Protein AF-A0A6D2JYU2-F1 (afdb_monomer)

Structure (mmCIF, N/CA/C/O backbone):
data_AF-A0A6D2JYU2-F1
#
_entry.id   AF-A0A6D2JYU2-F1
#
loop_
_atom_site.group_PDB
_atom_site.id
_atom_site.type_symbol
_atom_site.label_atom_id
_atom_site.label_alt_id
_atom_site.label_comp_id
_atom_site.label_asym_id
_atom_site.label_entity_id
_atom_site.label_seq_id
_atom_site.pdbx_PDB_ins_code
_atom_site.Cartn_x
_atom_site.Cartn_y
_atom_site.Cartn_z
_atom_site.occupancy
_atom_site.B_iso_or_equiv
_atom_site.auth_seq_id
_atom_site.auth_comp_id
_atom_site.auth_asym_id
_atom_site.auth_atom_id
_atom_site.pdbx_PDB_model_num
ATOM 1 N N . MET A 1 1 ? -12.282 -3.329 -14.300 1.00 50.25 1 MET A N 1
ATOM 2 C CA . MET A 1 1 ? -11.223 -4.374 -14.279 1.00 50.25 1 MET A CA 1
ATOM 3 C C . MET A 1 1 ? -10.649 -4.637 -15.673 1.00 50.25 1 MET A C 1
ATOM 5 O O . MET A 1 1 ? -9.432 -4.623 -15.804 1.00 50.25 1 MET A O 1
ATOM 9 N N . ALA A 1 2 ? -11.476 -4.848 -16.708 1.00 54.03 2 ALA A N 1
ATOM 10 C CA . ALA A 1 2 ? -11.002 -5.105 -18.076 1.00 54.03 2 ALA A CA 1
ATOM 11 C C . ALA A 1 2 ? -10.220 -3.924 -18.690 1.00 54.03 2 ALA A C 1
ATOM 13 O O . ALA A 1 2 ? -9.144 -4.131 -19.248 1.00 54.03 2 ALA A O 1
ATOM 14 N N . ASP A 1 3 ? -10.690 -2.690 -18.497 1.00 52.38 3 ASP A N 1
ATOM 15 C CA . ASP A 1 3 ? -10.030 -1.503 -19.063 1.00 52.38 3 ASP A CA 1
ATOM 16 C C . ASP A 1 3 ? -8.676 -1.206 -18.416 1.00 52.38 3 ASP A C 1
ATOM 18 O O . ASP A 1 3 ? -7.717 -0.888 -19.114 1.00 52.38 3 ASP A O 1
ATOM 22 N N . LEU A 1 4 ? -8.553 -1.419 -17.100 1.00 60.69 4 LEU A N 1
ATOM 23 C CA . LEU A 1 4 ? -7.280 -1.282 -16.390 1.00 60.69 4 LEU A CA 1
ATOM 24 C C . LEU A 1 4 ? -6.252 -2.288 -16.919 1.00 60.69 4 LEU A C 1
ATOM 26 O O . LEU A 1 4 ? -5.136 -1.898 -17.241 1.00 60.69 4 LEU A O 1
ATOM 30 N N . LYS A 1 5 ? -6.644 -3.558 -17.098 1.00 64.88 5 LYS A N 1
ATOM 31 C CA . LYS A 1 5 ? -5.768 -4.589 -17.681 1.00 64.88 5 LYS A CA 1
ATOM 32 C C . LYS A 1 5 ? -5.337 -4.234 -19.106 1.00 64.88 5 LYS A C 1
ATOM 34 O O . LYS A 1 5 ? -4.178 -4.433 -19.463 1.00 64.88 5 LYS A O 1
ATOM 39 N N . LYS A 1 6 ? -6.243 -3.672 -19.911 1.00 60.81 6 LYS A N 1
ATOM 40 C CA . LYS A 1 6 ? -5.959 -3.262 -21.292 1.00 60.81 6 LYS A CA 1
ATOM 41 C C . LYS A 1 6 ? -4.970 -2.094 -21.341 1.00 60.81 6 LYS A C 1
ATOM 43 O O . LYS A 1 6 ? -3.956 -2.199 -22.028 1.00 60.81 6 LYS A O 1
ATOM 48 N N . VAL A 1 7 ? -5.203 -1.035 -20.566 1.00 61.38 7 VAL A N 1
ATOM 49 C CA . VAL A 1 7 ? -4.292 0.120 -20.462 1.00 61.38 7 VAL A CA 1
ATOM 50 C C . VAL A 1 7 ? -2.923 -0.316 -19.938 1.00 61.38 7 VAL A C 1
ATOM 52 O O . VAL A 1 7 ? -1.900 0.034 -20.523 1.00 61.38 7 VAL A O 1
ATOM 55 N N . GLN A 1 8 ? -2.900 -1.161 -18.908 1.00 70.12 8 GLN A N 1
ATOM 56 C CA . GLN A 1 8 ? -1.673 -1.687 -18.318 1.00 70.12 8 GLN A CA 1
ATOM 57 C C . GLN A 1 8 ? -0.881 -2.537 -19.325 1.00 70.12 8 GLN A C 1
ATOM 59 O O . GLN A 1 8 ? 0.324 -2.353 -19.444 1.00 70.12 8 GLN A O 1
ATOM 64 N N . SER A 1 9 ? -1.538 -3.378 -20.133 1.00 75.81 9 SER A N 1
ATOM 65 C CA . SER A 1 9 ? -0.859 -4.183 -21.163 1.00 75.81 9 SER A CA 1
ATOM 66 C C . SER A 1 9 ? -0.183 -3.338 -22.253 1.00 75.81 9 SER A C 1
ATOM 68 O O . SER A 1 9 ? 0.949 -3.612 -22.645 1.00 75.81 9 SER A O 1
ATOM 70 N N . VAL A 1 10 ? -0.837 -2.265 -22.712 1.00 80.38 10 VAL A N 1
ATOM 71 C CA . VAL A 1 10 ? -0.284 -1.377 -23.747 1.00 80.38 10 VAL A CA 1
ATOM 72 C C . VAL A 1 10 ? 0.885 -0.569 -23.190 1.00 80.38 10 VAL A C 1
ATOM 74 O O . VAL A 1 10 ? 1.918 -0.426 -23.842 1.00 80.38 10 VAL A O 1
ATOM 77 N N . VAL A 1 11 ? 0.730 -0.049 -21.974 1.00 80.62 11 VAL A N 1
ATOM 78 C CA . VAL A 1 11 ? 1.741 0.767 -21.300 1.00 80.62 11 VAL A CA 1
ATOM 79 C C . VAL A 1 11 ? 2.978 -0.064 -20.930 1.00 80.62 11 VAL A C 1
ATOM 81 O O . VAL A 1 11 ? 4.100 0.372 -21.185 1.00 80.62 11 VAL A O 1
ATOM 84 N N . LEU A 1 12 ? 2.797 -1.281 -20.406 1.00 85.38 12 LEU A N 1
ATOM 85 C CA . LEU A 1 12 ? 3.904 -2.182 -20.070 1.00 85.38 12 LEU A CA 1
ATOM 86 C C . LEU A 1 12 ? 4.665 -2.648 -21.307 1.00 85.38 12 LEU A C 1
ATOM 88 O O . LEU A 1 12 ? 5.890 -2.684 -21.271 1.00 85.38 12 LEU A O 1
ATOM 92 N N . ARG A 1 13 ? 3.972 -2.933 -22.416 1.00 85.56 13 ARG A N 1
ATOM 93 C CA . ARG A 1 13 ? 4.630 -3.278 -23.681 1.00 85.56 13 ARG A CA 1
ATOM 94 C C . ARG A 1 13 ? 5.511 -2.137 -24.187 1.00 85.56 13 ARG A C 1
ATOM 96 O O . ARG A 1 13 ? 6.655 -2.367 -24.565 1.00 85.56 13 ARG A O 1
ATOM 103 N N . LYS A 1 14 ? 5.007 -0.898 -24.158 1.00 84.50 14 LYS A N 1
ATOM 104 C CA . LYS A 1 14 ? 5.798 0.288 -24.534 1.00 84.50 14 LYS A CA 1
ATOM 105 C C . LYS A 1 14 ? 7.043 0.430 -23.659 1.00 84.50 14 LYS A C 1
ATOM 107 O O . LYS A 1 14 ? 8.132 0.661 -24.174 1.00 84.50 14 LYS A O 1
ATOM 112 N N . LEU A 1 15 ? 6.891 0.245 -22.349 1.00 85.50 15 LEU A N 1
ATOM 113 C CA . LEU A 1 15 ? 8.007 0.313 -21.409 1.00 85.50 15 LEU A CA 1
ATOM 114 C C . LEU A 1 15 ? 9.010 -0.837 -21.603 1.00 85.50 15 LEU A C 1
ATOM 116 O O . LEU A 1 15 ? 10.210 -0.610 -21.511 1.00 85.50 15 LEU A O 1
ATOM 120 N N . SER A 1 16 ? 8.534 -2.044 -21.911 1.00 88.38 16 SER A N 1
ATOM 121 C CA . SER A 1 16 ? 9.359 -3.219 -22.217 1.00 88.38 16 SER A CA 1
ATOM 122 C C . SER A 1 16 ? 10.275 -2.956 -23.409 1.00 88.38 16 SER A C 1
ATOM 124 O O . SER A 1 16 ? 11.486 -3.141 -23.295 1.00 88.38 16 SER A O 1
ATOM 126 N N . VAL A 1 17 ? 9.716 -2.430 -24.504 1.00 86.81 17 VAL A N 1
ATOM 127 C CA . VAL A 1 17 ? 10.487 -2.033 -25.691 1.00 86.81 17 VAL A CA 1
ATOM 128 C C . VAL A 1 17 ? 11.489 -0.932 -25.344 1.00 86.81 17 VAL A C 1
ATOM 130 O O . VAL A 1 17 ? 12.661 -1.052 -25.683 1.00 86.81 17 VAL A O 1
ATOM 133 N N . LYS A 1 18 ? 11.059 0.106 -24.612 1.00 84.94 18 LYS A N 1
ATOM 134 C CA . LYS A 1 18 ? 11.915 1.247 -24.246 1.00 84.94 18 LYS A CA 1
ATOM 135 C C . LYS A 1 18 ? 13.111 0.849 -23.374 1.00 84.94 18 LYS A C 1
ATOM 137 O O . LYS A 1 18 ? 14.214 1.340 -23.583 1.00 84.94 18 LYS A O 1
ATOM 142 N N . GLN A 1 19 ? 12.892 -0.015 -22.385 1.00 83.88 19 GLN A N 1
ATOM 143 C CA . GLN A 1 19 ? 13.936 -0.430 -21.443 1.00 83.88 19 GLN A CA 1
ATOM 144 C C . GLN A 1 19 ? 14.737 -1.646 -21.934 1.00 83.88 19 GLN A C 1
ATOM 146 O O . GLN A 1 19 ? 15.716 -2.020 -21.295 1.00 83.88 19 GLN A O 1
ATOM 151 N N . GLY A 1 20 ? 14.325 -2.293 -23.032 1.00 84.75 20 GLY A N 1
ATOM 152 C CA . GLY A 1 20 ? 14.932 -3.542 -23.503 1.00 84.75 20 GLY A CA 1
ATOM 153 C C . GLY A 1 20 ? 14.740 -4.712 -22.529 1.00 84.75 20 GLY A C 1
ATOM 154 O O . GLY A 1 20 ? 15.575 -5.611 -22.467 1.00 84.75 20 GLY A O 1
ATOM 155 N N . LEU A 1 21 ? 13.663 -4.692 -21.735 1.00 86.25 21 LEU A N 1
ATOM 156 C CA . LEU A 1 21 ? 13.401 -5.677 -20.682 1.00 86.25 21 LEU A CA 1
ATOM 157 C C . LEU A 1 21 ? 12.178 -6.537 -21.011 1.00 86.25 21 LEU A C 1
ATOM 159 O O . LEU A 1 21 ? 11.180 -5.998 -21.488 1.00 86.25 21 LEU A O 1
ATOM 163 N N . PRO A 1 22 ? 12.179 -7.842 -20.683 1.00 88.38 22 PRO A N 1
ATOM 164 C CA . PRO A 1 22 ? 10.988 -8.678 -20.801 1.00 88.38 22 PRO A CA 1
ATOM 165 C C . PRO A 1 22 ? 9.840 -8.161 -19.922 1.00 88.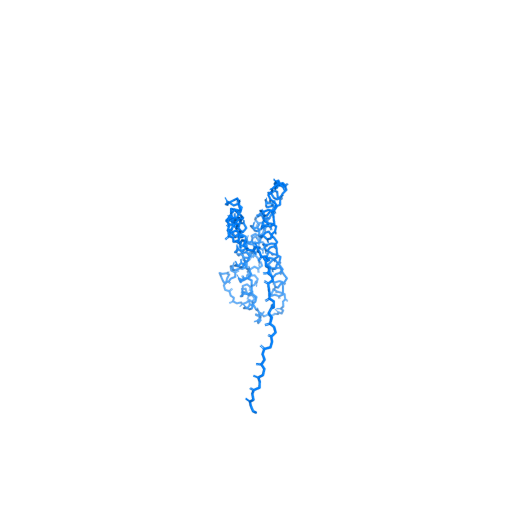38 22 PRO A C 1
ATOM 167 O O . PRO A 1 22 ? 10.074 -7.734 -18.790 1.00 88.38 22 PRO A O 1
ATOM 170 N N . GLU A 1 23 ? 8.589 -8.294 -20.376 1.00 86.06 23 GLU A N 1
ATOM 171 C CA . GLU A 1 23 ? 7.401 -7.893 -19.597 1.00 86.06 23 GLU A CA 1
ATOM 172 C C . GLU A 1 23 ? 7.336 -8.569 -18.212 1.00 86.06 23 GLU A C 1
ATOM 174 O O . GLU A 1 23 ? 6.845 -7.984 -17.246 1.00 86.06 23 GLU A O 1
ATOM 179 N N . THR A 1 24 ? 7.904 -9.772 -18.071 1.00 86.56 24 THR A N 1
ATOM 180 C CA . THR A 1 24 ? 8.005 -10.479 -16.784 1.00 86.56 24 THR A CA 1
ATOM 181 C C . THR A 1 24 ? 8.801 -9.696 -15.741 1.00 86.56 24 THR A C 1
ATOM 183 O O . THR A 1 24 ? 8.469 -9.756 -14.557 1.00 86.56 24 THR A O 1
ATOM 186 N N . GLN A 1 25 ? 9.797 -8.908 -16.158 1.00 86.62 25 GLN A N 1
ATOM 187 C CA . GLN A 1 25 ? 10.565 -8.039 -15.267 1.00 86.62 25 GLN A CA 1
ATOM 188 C C . GLN A 1 25 ? 9.820 -6.759 -14.874 1.00 86.62 25 GLN A C 1
ATOM 190 O O . GLN A 1 25 ? 10.257 -6.075 -13.951 1.00 86.62 25 GLN A O 1
ATOM 195 N N . LEU A 1 26 ? 8.699 -6.446 -15.531 1.00 89.56 26 LEU A N 1
ATOM 196 C CA . LEU A 1 26 ? 7.861 -5.276 -15.258 1.00 89.56 26 LEU A CA 1
ATOM 197 C C . LEU A 1 26 ? 6.653 -5.594 -14.363 1.00 89.56 26 LEU A C 1
ATOM 199 O O . LEU A 1 26 ? 5.889 -4.697 -14.006 1.00 89.56 26 LEU A O 1
ATOM 203 N N . ARG A 1 27 ? 6.488 -6.860 -13.951 1.00 90.25 27 ARG A N 1
ATOM 204 C CA . ARG A 1 27 ? 5.380 -7.312 -13.091 1.00 90.25 27 ARG A CA 1
ATOM 205 C C . ARG A 1 27 ? 5.250 -6.539 -11.779 1.00 90.25 27 ARG A C 1
ATOM 207 O O . ARG A 1 27 ? 4.134 -6.383 -11.296 1.00 90.25 27 ARG A O 1
ATOM 214 N N . PHE A 1 28 ? 6.350 -6.008 -11.246 1.00 92.88 28 PHE A N 1
ATOM 215 C CA . PHE A 1 28 ? 6.343 -5.205 -10.019 1.00 92.88 28 PHE A CA 1
ATOM 216 C C . PHE A 1 28 ? 5.421 -3.973 -10.118 1.00 92.88 28 PHE A C 1
ATOM 218 O O . PHE A 1 28 ? 4.826 -3.571 -9.124 1.00 92.88 28 PHE A O 1
ATOM 225 N N . ILE A 1 29 ? 5.242 -3.406 -11.318 1.00 92.44 29 ILE A N 1
ATOM 226 C CA . ILE A 1 29 ? 4.305 -2.297 -11.558 1.00 92.44 29 ILE A CA 1
ATOM 227 C C . ILE A 1 29 ? 2.866 -2.784 -11.379 1.00 92.44 29 ILE A C 1
ATOM 229 O O . ILE A 1 29 ? 2.056 -2.124 -10.732 1.00 92.44 29 ILE A O 1
ATOM 233 N N . VAL A 1 30 ? 2.541 -3.957 -11.928 1.00 90.81 30 VAL A N 1
ATOM 234 C CA . VAL A 1 30 ? 1.206 -4.557 -11.791 1.00 90.81 30 VAL A CA 1
ATOM 235 C C . VAL A 1 30 ? 0.892 -4.840 -10.329 1.00 90.81 30 VAL A C 1
ATOM 237 O O . VAL A 1 30 ? -0.194 -4.510 -9.861 1.00 90.81 30 VAL A O 1
ATOM 240 N N . GLU A 1 31 ? 1.853 -5.410 -9.607 1.00 93.62 31 GLU A N 1
ATOM 241 C CA . GLU A 1 31 ? 1.724 -5.725 -8.185 1.00 93.62 31 GLU A CA 1
ATOM 242 C C . GLU A 1 31 ? 1.488 -4.465 -7.342 1.00 93.62 31 GLU A C 1
ATOM 244 O O . GLU A 1 31 ? 0.587 -4.464 -6.507 1.00 93.62 31 GLU A O 1
ATOM 249 N N . ALA A 1 32 ? 2.200 -3.368 -7.621 1.00 95.75 32 ALA A N 1
ATOM 250 C CA . ALA A 1 32 ? 1.976 -2.081 -6.963 1.00 95.75 32 ALA A CA 1
ATOM 251 C C . ALA A 1 32 ? 0.547 -1.550 -7.179 1.00 95.75 32 ALA A C 1
ATOM 253 O O . ALA A 1 32 ? -0.127 -1.164 -6.225 1.00 95.75 32 ALA A O 1
ATOM 254 N N . TRP A 1 33 ? 0.047 -1.573 -8.420 1.00 94.38 33 TRP A N 1
ATOM 255 C CA . TRP A 1 33 ? -1.316 -1.122 -8.732 1.00 94.38 33 TRP A CA 1
ATOM 256 C C . TRP A 1 33 ? -2.396 -2.005 -8.104 1.00 94.38 33 TRP A C 1
ATOM 258 O O . TRP A 1 33 ? -3.394 -1.486 -7.605 1.00 94.38 33 TRP A O 1
ATOM 268 N N . LEU A 1 34 ? -2.203 -3.326 -8.097 1.00 94.38 34 LEU A N 1
ATOM 269 C CA . LEU A 1 34 ? -3.107 -4.244 -7.402 1.00 94.38 34 LEU A CA 1
ATOM 270 C C . LEU A 1 34 ? -3.121 -3.961 -5.898 1.00 94.38 34 LEU A C 1
ATOM 272 O O . LEU A 1 34 ? -4.200 -3.868 -5.317 1.00 94.38 34 LEU A O 1
ATOM 276 N N . GLN A 1 35 ? -1.950 -3.743 -5.293 1.00 97.31 35 GLN A N 1
ATOM 277 C CA . GLN A 1 35 ? -1.850 -3.369 -3.886 1.00 97.31 35 GLN A CA 1
ATOM 278 C C . GLN A 1 35 ? -2.618 -2.072 -3.604 1.00 97.31 35 GLN A C 1
ATOM 280 O O . GLN A 1 35 ? -3.413 -2.042 -2.672 1.00 97.31 35 GLN A O 1
ATOM 285 N N . ILE A 1 36 ? -2.470 -1.032 -4.435 1.00 96.81 36 ILE A N 1
ATOM 286 C CA . ILE A 1 36 ? -3.217 0.233 -4.294 1.00 96.81 36 ILE A CA 1
ATOM 287 C C . ILE A 1 36 ? -4.733 -0.005 -4.331 1.00 96.81 36 ILE A C 1
ATOM 289 O O . ILE A 1 36 ? -5.464 0.538 -3.502 1.00 96.81 36 ILE A O 1
ATOM 293 N N . VAL A 1 37 ? -5.222 -0.809 -5.281 1.00 96.19 37 VAL A N 1
ATOM 294 C CA . VAL A 1 37 ? -6.657 -1.109 -5.416 1.00 96.19 37 VAL A CA 1
ATOM 295 C C . VAL A 1 37 ? -7.193 -1.828 -4.178 1.00 96.19 37 VAL A C 1
ATOM 297 O O . VAL A 1 37 ? -8.242 -1.437 -3.660 1.00 96.19 37 VAL A O 1
ATOM 300 N N . GLU A 1 38 ? -6.480 -2.840 -3.686 1.00 97.19 38 GLU A N 1
ATOM 301 C CA . GLU A 1 38 ? -6.894 -3.587 -2.495 1.00 97.19 38 GLU A CA 1
ATOM 302 C C . GLU A 1 38 ? -6.821 -2.721 -1.231 1.00 97.19 38 GLU A C 1
ATOM 304 O O . GLU A 1 38 ? -7.783 -2.677 -0.467 1.00 97.19 38 GLU A O 1
ATOM 309 N N . CYS A 1 39 ? -5.762 -1.928 -1.058 1.00 98.31 39 CYS A N 1
ATOM 310 C CA . CYS A 1 39 ? -5.648 -0.953 0.026 1.00 98.31 39 CYS A CA 1
ATOM 311 C C . CYS A 1 39 ? -6.824 0.036 0.040 1.00 98.31 39 CYS A C 1
ATOM 313 O O . CYS A 1 39 ? -7.459 0.236 1.074 1.00 98.31 39 CYS A O 1
ATOM 315 N N . ARG A 1 40 ? -7.192 0.607 -1.117 1.00 98.06 40 ARG A N 1
ATOM 316 C CA . ARG A 1 40 ? -8.360 1.502 -1.223 1.00 98.06 40 ARG A CA 1
ATOM 317 C C . ARG A 1 40 ? -9.670 0.790 -0.882 1.00 98.06 40 ARG A C 1
ATOM 319 O O . ARG A 1 40 ? -10.575 1.423 -0.345 1.00 98.06 40 ARG A O 1
ATOM 326 N N . ARG A 1 41 ? -9.803 -0.503 -1.196 1.00 97.94 41 ARG A N 1
ATOM 327 C CA . ARG A 1 41 ? -10.974 -1.299 -0.801 1.00 97.94 41 ARG A CA 1
ATOM 328 C C . ARG A 1 41 ? -11.020 -1.487 0.713 1.00 97.94 41 ARG A C 1
ATOM 330 O O . ARG A 1 41 ? -12.084 -1.278 1.282 1.00 97.94 41 ARG A O 1
ATOM 337 N N . VAL A 1 42 ? -9.900 -1.835 1.347 1.00 98.00 42 VAL A N 1
ATOM 338 C CA . VAL A 1 42 ? -9.815 -1.978 2.809 1.00 98.00 42 VAL A CA 1
ATOM 339 C C . VAL A 1 42 ? -10.172 -0.663 3.498 1.00 98.00 42 VAL A C 1
ATOM 341 O O . VAL A 1 42 ? -11.037 -0.675 4.366 1.00 98.00 42 VAL A O 1
ATOM 344 N N . LEU A 1 43 ? -9.621 0.472 3.045 1.00 98.12 43 LEU A N 1
ATOM 345 C CA . LEU A 1 43 ? -9.924 1.778 3.644 1.00 98.12 43 LEU A CA 1
ATOM 346 C C . LEU A 1 43 ? -11.419 2.109 3.629 1.00 98.12 43 LEU A C 1
ATOM 348 O O . LEU A 1 43 ? -11.960 2.577 4.623 1.00 98.12 43 LEU A O 1
ATOM 352 N N . LYS A 1 44 ? -12.132 1.820 2.533 1.00 97.62 44 LYS A N 1
ATOM 353 C CA . LYS A 1 44 ? -13.590 2.041 2.483 1.00 97.62 44 LYS A CA 1
ATOM 354 C C . LYS A 1 44 ? -14.320 1.340 3.631 1.00 97.62 44 LYS A C 1
ATOM 356 O O . LYS A 1 44 ? -15.241 1.913 4.205 1.00 97.62 44 LYS A O 1
ATOM 361 N N . TRP A 1 45 ? -13.903 0.121 3.964 1.00 96.94 45 TRP A N 1
ATOM 362 C CA . TRP A 1 45 ? -14.491 -0.646 5.057 1.00 96.94 45 TRP A CA 1
ATOM 363 C C . TRP A 1 45 ? -13.980 -0.208 6.429 1.00 96.94 45 TRP A C 1
ATOM 365 O O . TRP A 1 45 ? -14.763 -0.217 7.373 1.00 96.94 45 TRP A O 1
ATOM 375 N N . THR A 1 46 ? -12.724 0.234 6.554 1.00 96.69 46 THR A N 1
ATOM 376 C CA . THR A 1 46 ? -12.195 0.743 7.831 1.00 96.69 46 THR A CA 1
ATOM 377 C C . THR A 1 46 ? -12.894 2.036 8.230 1.00 96.69 46 THR A C 1
ATOM 379 O O . THR A 1 46 ? -13.257 2.184 9.389 1.00 96.69 46 THR A O 1
ATOM 382 N N . TYR A 1 47 ? -13.190 2.929 7.281 1.00 96.06 47 TYR A N 1
ATOM 383 C CA . TYR A 1 47 ? -14.001 4.120 7.552 1.00 96.06 47 TYR A CA 1
ATOM 384 C C . TYR A 1 47 ? -15.412 3.766 8.039 1.00 96.06 47 TYR A C 1
ATOM 386 O O . TYR A 1 47 ? -15.900 4.370 8.993 1.00 96.06 47 TYR A O 1
ATOM 394 N N . ALA A 1 48 ? -16.055 2.763 7.432 1.00 95.94 48 ALA A N 1
ATOM 395 C CA . ALA A 1 48 ? -17.353 2.278 7.899 1.00 95.94 48 ALA A CA 1
ATOM 396 C C . ALA A 1 48 ? -17.261 1.659 9.306 1.00 95.94 48 ALA A C 1
ATOM 398 O O . ALA A 1 48 ? -18.100 1.943 10.154 1.00 95.94 48 ALA A O 1
ATOM 399 N N . TYR A 1 49 ? -16.224 0.863 9.575 1.00 92.69 49 TYR A N 1
ATOM 400 C CA . TYR A 1 49 ? -15.961 0.285 10.895 1.00 92.69 49 TYR A CA 1
ATOM 401 C C . TYR A 1 49 ? -15.738 1.373 11.959 1.00 92.69 49 TYR A C 1
ATOM 403 O O . TYR A 1 49 ? -16.386 1.360 13.002 1.00 92.69 49 TYR A O 1
ATOM 411 N N . GLY A 1 50 ? -14.890 2.364 11.668 1.00 92.81 50 GLY A N 1
ATOM 412 C CA . GLY A 1 50 ? -14.590 3.481 12.564 1.00 92.81 50 GLY A CA 1
ATOM 413 C C . GLY A 1 50 ? -15.794 4.379 12.867 1.00 92.81 50 GLY A C 1
ATOM 414 O O . GLY A 1 50 ? -15.860 4.961 13.946 1.00 92.81 50 GLY A O 1
ATOM 415 N N . TYR A 1 51 ? -16.778 4.463 11.964 1.00 93.06 51 TYR A N 1
ATOM 416 C CA . TYR A 1 51 ? -18.030 5.189 12.215 1.00 93.06 51 TYR A CA 1
ATOM 417 C C . TYR A 1 51 ? -18.868 4.550 13.333 1.00 93.06 51 TYR A C 1
ATOM 419 O O . TYR A 1 51 ? -19.480 5.261 14.125 1.00 93.06 51 TYR A O 1
ATOM 427 N N . TYR A 1 52 ? -18.873 3.217 13.424 1.00 90.94 52 TYR A N 1
ATOM 428 C CA . TYR A 1 52 ? -19.621 2.472 14.443 1.00 90.94 52 TYR A CA 1
ATOM 429 C C . TYR A 1 52 ? -18.816 2.207 15.723 1.00 90.94 52 TYR A C 1
ATOM 431 O O . TYR A 1 52 ? -19.247 1.427 16.573 1.00 90.94 52 TYR A O 1
ATOM 439 N N . PHE A 1 53 ? -17.653 2.844 15.876 1.00 87.19 53 PHE A N 1
ATOM 440 C CA . PHE A 1 53 ? -16.796 2.647 17.037 1.00 87.19 53 PHE A CA 1
ATOM 441 C C . PHE A 1 53 ? -17.474 3.183 18.311 1.00 87.19 53 PHE A C 1
ATOM 443 O O . PHE A 1 53 ? -17.850 4.358 18.347 1.00 87.19 53 PHE A O 1
ATOM 450 N N . PRO A 1 54 ? -17.634 2.371 19.370 1.00 85.94 54 PRO A N 1
ATOM 451 C CA . PRO A 1 54 ? -18.346 2.805 20.563 1.00 85.94 54 PRO A CA 1
ATOM 452 C C . PRO A 1 54 ? -17.508 3.794 21.395 1.00 85.94 54 PRO A C 1
ATOM 454 O O . PRO A 1 54 ? -16.297 3.642 21.562 1.00 85.94 54 PRO A O 1
ATOM 457 N N . GLU A 1 55 ? -18.155 4.826 21.946 1.00 84.19 55 GLU A N 1
ATOM 458 C CA . GLU A 1 55 ? -17.480 5.921 22.672 1.00 84.19 55 GLU A CA 1
ATOM 459 C C . GLU A 1 55 ? -16.811 5.480 23.986 1.00 84.19 55 GLU A C 1
ATOM 461 O O . GLU A 1 55 ? -15.929 6.163 24.505 1.00 84.19 55 GLU A O 1
ATOM 466 N N . ASN A 1 56 ? -17.203 4.325 24.526 1.00 86.56 56 ASN A N 1
ATOM 467 C CA . ASN A 1 56 ? -16.694 3.786 25.787 1.00 86.56 56 ASN A CA 1
ATOM 468 C C . ASN A 1 56 ? -15.340 3.057 25.660 1.00 86.56 56 ASN A C 1
ATOM 470 O O . ASN A 1 56 ? -14.801 2.622 26.677 1.00 86.56 56 ASN A O 1
ATOM 474 N N . GLU A 1 57 ? -14.769 2.938 24.456 1.00 87.81 57 GLU A N 1
ATOM 475 C CA . GLU A 1 57 ? -13.479 2.276 24.210 1.00 87.81 57 GLU A CA 1
ATOM 476 C C . GLU A 1 57 ? -12.428 3.225 23.575 1.00 87.81 57 GLU A C 1
ATOM 478 O O . GLU A 1 57 ? -11.873 2.932 22.509 1.00 87.81 57 GLU A O 1
ATOM 483 N N . PRO A 1 58 ? -12.086 4.363 24.219 1.00 88.00 58 PRO A N 1
ATOM 484 C CA . PRO A 1 58 ? -11.265 5.414 23.608 1.00 88.00 58 PRO A CA 1
ATOM 485 C C . PRO A 1 58 ? -9.855 4.949 23.220 1.00 88.00 58 PRO A C 1
ATOM 487 O O . PRO A 1 58 ? -9.318 5.382 22.206 1.00 88.00 58 PRO A O 1
ATOM 490 N N . THR A 1 59 ? -9.249 4.039 23.984 1.00 89.88 59 THR A N 1
ATOM 491 C CA . THR A 1 59 ? -7.897 3.541 23.690 1.00 89.88 59 THR A CA 1
ATOM 492 C C . THR A 1 59 ? -7.867 2.623 22.466 1.00 89.88 59 THR A C 1
ATOM 494 O O . THR A 1 59 ? -6.921 2.683 21.683 1.00 89.88 59 THR A O 1
ATOM 497 N N . LYS A 1 60 ? -8.909 1.806 22.246 1.00 91.00 60 LYS A N 1
ATOM 498 C CA . LYS A 1 60 ? -9.011 1.012 21.014 1.00 91.00 60 LYS A CA 1
ATOM 499 C C . LYS A 1 60 ? -9.254 1.910 19.804 1.00 91.00 60 LYS A C 1
ATOM 501 O O . LYS A 1 60 ? -8.655 1.675 18.759 1.00 91.00 60 LYS A O 1
ATOM 506 N N . LYS A 1 61 ? -10.054 2.970 19.966 1.00 91.81 61 LYS A N 1
ATOM 507 C CA . LYS A 1 61 ? -10.248 3.983 18.923 1.00 91.81 61 LYS A CA 1
ATOM 508 C C . LYS A 1 61 ? -8.928 4.659 18.539 1.00 91.81 61 LYS A C 1
ATOM 510 O O . LYS A 1 61 ? -8.619 4.740 17.359 1.00 91.81 61 LYS A O 1
ATOM 515 N N . GLN A 1 62 ? -8.113 5.054 19.519 1.00 92.88 62 GLN A N 1
ATOM 516 C CA . GLN A 1 62 ? -6.788 5.638 19.271 1.00 92.88 62 GLN A CA 1
ATOM 517 C C . GLN A 1 62 ? -5.844 4.679 18.533 1.00 92.88 62 GLN A C 1
ATOM 519 O O . GLN A 1 62 ? -5.167 5.089 17.592 1.00 92.88 62 GLN A O 1
ATOM 524 N N . LEU A 1 63 ? -5.801 3.402 18.934 1.00 94.19 63 LEU A N 1
ATOM 525 C CA . LEU A 1 63 ? -5.000 2.390 18.239 1.00 94.19 63 LEU A CA 1
ATOM 526 C C . LEU A 1 63 ? -5.476 2.199 16.792 1.00 94.19 63 LEU A C 1
ATOM 528 O O . LEU A 1 63 ? -4.659 2.151 15.875 1.00 94.19 63 LEU A O 1
ATOM 532 N N . PHE A 1 64 ? -6.791 2.127 16.586 1.00 95.62 64 PHE A N 1
ATOM 533 C CA . PHE A 1 64 ? -7.391 2.031 15.261 1.00 95.62 64 PHE A CA 1
ATOM 534 C C . PHE A 1 64 ? -7.024 3.233 14.375 1.00 95.62 64 PHE A C 1
ATOM 536 O O . PHE A 1 64 ? -6.524 3.037 13.269 1.00 95.62 64 PHE A O 1
ATOM 543 N N . GLU A 1 65 ? -7.208 4.460 14.869 1.00 95.94 65 GLU A N 1
ATOM 544 C CA . GLU A 1 65 ? -6.880 5.695 14.144 1.00 95.94 65 GLU A CA 1
ATOM 545 C C . GLU A 1 65 ? -5.389 5.766 13.790 1.00 95.94 65 GLU A C 1
ATOM 547 O O . GLU A 1 65 ? -5.033 6.149 12.676 1.00 95.94 65 GLU A O 1
ATOM 552 N N . TYR A 1 66 ? -4.512 5.335 14.702 1.00 97.12 66 TYR A N 1
ATOM 553 C CA . TYR A 1 66 ? -3.076 5.246 14.445 1.00 97.12 66 TYR A CA 1
ATOM 554 C C . TYR A 1 66 ? -2.749 4.260 13.312 1.00 97.12 66 TYR A C 1
ATOM 556 O O . TYR A 1 66 ? -2.057 4.619 12.359 1.00 97.12 66 TYR A O 1
ATOM 564 N N . LEU A 1 67 ? -3.274 3.032 13.381 1.00 97.75 67 LEU A N 1
ATOM 565 C CA . LEU A 1 67 ? -3.039 2.005 12.361 1.00 97.75 67 LEU A CA 1
ATOM 566 C C . LEU A 1 67 ? -3.601 2.416 10.996 1.00 97.75 67 LEU A C 1
ATOM 568 O O . LEU A 1 67 ? -2.957 2.193 9.968 1.00 97.75 67 LEU A O 1
ATOM 572 N N . GLN A 1 68 ? -4.784 3.035 10.980 1.00 98.19 68 GLN A N 1
ATOM 573 C CA . GLN A 1 68 ? -5.374 3.576 9.762 1.00 98.19 68 GLN A CA 1
ATOM 574 C C . GLN A 1 68 ? -4.509 4.704 9.182 1.00 98.19 68 GLN A C 1
ATOM 576 O O . GLN A 1 68 ? -4.230 4.690 7.984 1.00 98.19 68 GLN A O 1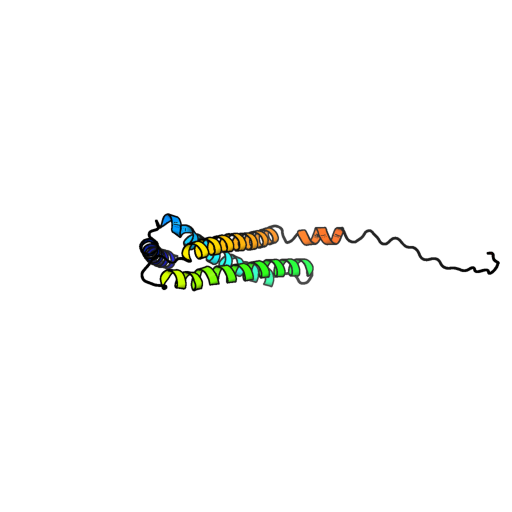
ATOM 581 N N . GLY A 1 69 ? -4.030 5.632 10.015 1.00 98.19 69 GLY A N 1
ATOM 582 C CA . GLY A 1 69 ? -3.169 6.735 9.584 1.00 98.19 69 GLY A CA 1
ATOM 583 C C . GLY A 1 69 ? -1.858 6.262 8.948 1.00 98.19 69 GLY A C 1
ATOM 584 O O . GLY A 1 69 ? -1.497 6.720 7.862 1.00 98.19 69 GLY A O 1
ATOM 585 N N . GLU A 1 70 ? -1.175 5.292 9.563 1.00 98.25 70 GLU A N 1
ATOM 586 C CA . GLU A 1 70 ? 0.042 4.688 8.995 1.00 98.25 70 GLU A CA 1
ATOM 587 C C . GLU A 1 70 ? -0.235 4.026 7.634 1.00 98.25 70 GLU A C 1
ATOM 589 O O . GLU A 1 70 ? 0.519 4.209 6.670 1.00 98.25 70 GLU A O 1
ATOM 594 N N . ALA A 1 71 ? -1.348 3.293 7.527 1.00 98.31 71 ALA A N 1
ATOM 595 C CA . ALA A 1 71 ? -1.765 2.651 6.286 1.00 98.31 71 ALA A CA 1
ATOM 596 C C . ALA A 1 71 ? -2.068 3.673 5.175 1.00 98.31 71 ALA A C 1
ATOM 598 O O . ALA A 1 71 ? -1.633 3.486 4.035 1.00 98.31 71 ALA A O 1
ATOM 599 N N . GLU A 1 72 ? -2.756 4.771 5.491 1.00 98.50 72 GLU A N 1
ATOM 600 C CA . GLU A 1 72 ? -3.081 5.840 4.540 1.00 98.50 72 GLU A CA 1
ATOM 601 C C . GLU A 1 72 ? -1.834 6.567 4.034 1.00 98.50 72 GLU A C 1
ATOM 603 O O . GLU A 1 72 ? -1.648 6.702 2.823 1.00 98.50 72 GLU A O 1
ATOM 608 N N . VAL A 1 73 ? -0.921 6.953 4.930 1.00 98.31 73 VAL A N 1
ATOM 609 C CA . VAL A 1 73 ? 0.351 7.584 4.541 1.00 98.31 73 VAL A CA 1
ATOM 610 C C . VAL A 1 73 ? 1.175 6.644 3.659 1.00 98.31 73 VAL A C 1
ATOM 612 O O . VAL A 1 73 ? 1.741 7.066 2.644 1.00 98.31 73 VAL A O 1
ATOM 615 N N . GLY A 1 74 ? 1.229 5.357 4.011 1.00 98.06 74 GLY A N 1
ATOM 616 C CA . GLY A 1 74 ? 1.883 4.335 3.200 1.00 98.06 74 GLY A CA 1
ATOM 617 C C . GLY A 1 74 ? 1.247 4.177 1.815 1.00 98.06 74 GLY A C 1
ATOM 618 O O . GLY A 1 74 ? 1.965 4.038 0.821 1.00 98.06 74 GLY A O 1
ATOM 619 N N . LEU A 1 75 ? -0.084 4.214 1.726 1.00 98.44 75 LEU A N 1
ATOM 620 C CA . LEU A 1 75 ? -0.816 4.119 0.463 1.00 98.44 75 LEU A CA 1
ATOM 621 C C . LEU A 1 75 ? -0.558 5.324 -0.439 1.00 98.44 75 LEU A C 1
ATOM 623 O O . LEU A 1 75 ? -0.289 5.137 -1.625 1.00 98.44 75 LEU A O 1
ATOM 627 N N . GLU A 1 76 ? -0.600 6.540 0.101 1.00 98.00 76 GLU A N 1
ATOM 628 C CA . GLU A 1 76 ? -0.392 7.752 -0.694 1.00 98.00 76 GLU A CA 1
ATOM 629 C C . GLU A 1 76 ? 1.038 7.835 -1.239 1.00 98.00 76 GLU A C 1
ATOM 631 O O . GLU A 1 76 ? 1.237 8.149 -2.413 1.00 98.00 76 GLU A O 1
ATOM 636 N N . ARG A 1 77 ? 2.047 7.437 -0.450 1.00 98.12 77 ARG A N 1
ATOM 637 C CA . ARG A 1 77 ? 3.437 7.328 -0.934 1.00 98.12 77 ARG A CA 1
ATOM 638 C C . ARG A 1 77 ? 3.575 6.323 -2.079 1.00 98.12 77 ARG A C 1
ATOM 640 O O . ARG A 1 77 ? 4.238 6.617 -3.075 1.00 98.12 77 ARG A O 1
ATOM 647 N N . LEU A 1 78 ? 2.960 5.145 -1.946 1.00 97.81 78 LEU A N 1
ATOM 648 C CA . LEU A 1 78 ? 2.964 4.124 -2.995 1.00 97.81 78 LEU A CA 1
ATOM 649 C C . LEU A 1 78 ? 2.262 4.626 -4.260 1.00 97.81 78 LEU A C 1
ATOM 651 O O . LEU A 1 78 ? 2.795 4.470 -5.357 1.00 97.81 78 LEU A O 1
ATOM 655 N N . HIS A 1 79 ? 1.092 5.243 -4.109 1.00 95.75 79 HIS A N 1
ATOM 656 C CA . HIS A 1 79 ? 0.304 5.759 -5.222 1.00 95.75 79 HIS A CA 1
ATOM 657 C C . HIS A 1 79 ? 1.047 6.866 -5.978 1.00 95.75 79 HIS A C 1
ATOM 659 O O . HIS A 1 79 ? 1.145 6.801 -7.203 1.00 95.75 79 HIS A O 1
ATOM 665 N N . LEU A 1 80 ? 1.661 7.812 -5.260 1.00 93.94 80 LEU A N 1
ATOM 666 C CA . LEU A 1 80 ? 2.471 8.873 -5.856 1.00 93.94 80 LEU A CA 1
ATOM 667 C C . LEU A 1 80 ? 3.631 8.305 -6.687 1.00 93.94 80 LEU A C 1
ATOM 669 O O . LEU A 1 80 ? 3.828 8.718 -7.829 1.00 93.94 80 LEU A O 1
ATOM 673 N N . CYS A 1 81 ? 4.366 7.326 -6.151 1.00 93.75 81 CYS A N 1
ATOM 674 C CA . CYS A 1 81 ? 5.454 6.669 -6.878 1.00 93.75 81 CYS A CA 1
ATOM 675 C C . CYS A 1 81 ? 4.927 5.900 -8.106 1.00 93.75 81 CYS A C 1
ATOM 677 O O . CYS A 1 81 ? 5.476 6.009 -9.203 1.00 93.75 81 CYS A O 1
ATOM 679 N N . ALA A 1 82 ? 3.822 5.162 -7.957 1.00 91.31 82 ALA A N 1
ATOM 680 C CA . ALA A 1 82 ? 3.210 4.384 -9.034 1.00 91.31 82 ALA A CA 1
ATOM 681 C C . ALA A 1 82 ? 2.651 5.247 -10.178 1.00 91.31 82 ALA A C 1
ATOM 683 O O . ALA A 1 82 ? 2.567 4.761 -11.306 1.00 91.31 82 ALA A O 1
ATOM 684 N N . GLU A 1 83 ? 2.273 6.498 -9.909 1.00 88.44 83 GLU A N 1
ATOM 685 C CA . GLU A 1 83 ? 1.711 7.401 -10.911 1.00 88.44 83 GLU A CA 1
ATOM 686 C C . GLU A 1 83 ? 2.733 8.404 -11.464 1.00 88.44 83 GLU A C 1
ATOM 688 O O . GLU A 1 83 ? 2.898 8.508 -12.680 1.00 88.44 83 GLU A O 1
ATOM 693 N N . VAL A 1 84 ? 3.396 9.172 -10.599 1.00 85.19 84 VAL A N 1
ATOM 694 C CA . VAL A 1 84 ? 4.213 10.327 -11.007 1.00 85.19 84 VAL A CA 1
ATOM 695 C C . VAL A 1 84 ? 5.582 9.879 -11.499 1.00 85.19 84 VAL A C 1
ATOM 697 O O . VAL A 1 84 ? 5.965 10.186 -12.628 1.00 85.19 84 VAL A O 1
ATOM 700 N N . GLU A 1 85 ? 6.294 9.092 -10.696 1.00 84.69 85 GLU A N 1
ATOM 701 C CA . GLU A 1 85 ? 7.633 8.596 -11.055 1.00 84.69 85 GLU A CA 1
ATOM 702 C C . GLU A 1 85 ? 7.561 7.592 -12.214 1.00 84.69 85 GLU A C 1
ATOM 704 O O . GLU A 1 85 ? 8.450 7.520 -13.064 1.00 84.69 85 GLU A O 1
ATOM 709 N N . PHE A 1 86 ? 6.440 6.874 -12.323 1.00 84.94 86 PHE A N 1
ATOM 710 C CA . PHE A 1 86 ? 6.151 6.044 -13.486 1.00 84.94 86 PHE A CA 1
ATOM 711 C C . PHE A 1 86 ? 6.070 6.858 -14.786 1.00 84.94 86 PHE A C 1
ATOM 713 O O . PHE A 1 86 ? 6.684 6.485 -15.789 1.00 84.94 86 PHE A O 1
ATOM 720 N N . LYS A 1 87 ? 5.339 7.985 -14.782 1.00 82.62 87 LYS A N 1
ATOM 721 C CA . LYS A 1 87 ? 5.228 8.874 -15.952 1.00 82.62 87 LYS A CA 1
ATOM 722 C C . LYS A 1 87 ? 6.598 9.403 -16.380 1.00 82.62 87 LYS A C 1
ATOM 724 O O . LYS A 1 87 ? 6.855 9.463 -17.579 1.00 82.62 87 LYS A O 1
ATOM 729 N N . GLN A 1 88 ? 7.482 9.722 -15.434 1.00 81.31 88 GLN A N 1
ATOM 730 C CA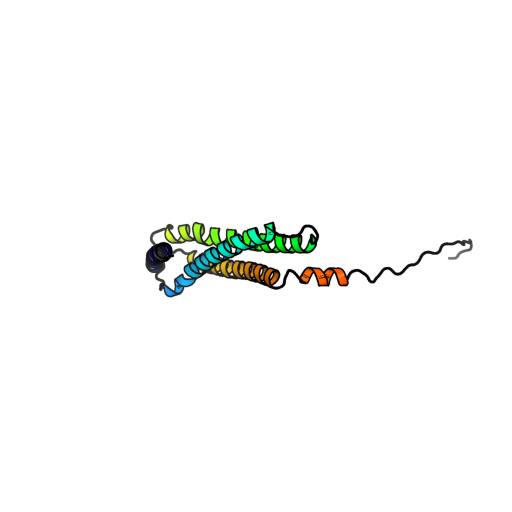 . GLN A 1 88 ? 8.862 10.139 -15.726 1.00 81.31 88 GLN A CA 1
ATOM 731 C C . GLN A 1 88 ? 9.631 9.033 -16.466 1.00 81.31 88 GLN A C 1
ATOM 733 O O . GLN A 1 88 ? 10.147 9.269 -17.555 1.00 81.31 88 GLN A O 1
ATOM 738 N N . CYS A 1 89 ? 9.572 7.787 -15.981 1.00 76.94 89 CYS A N 1
ATOM 739 C CA . CYS A 1 89 ? 10.223 6.645 -16.639 1.00 76.94 89 CYS A CA 1
ATOM 740 C C . CYS A 1 89 ? 9.720 6.404 -18.077 1.00 76.94 89 CYS A C 1
ATOM 742 O O . CYS A 1 89 ? 10.485 6.013 -18.968 1.00 76.94 89 CYS A O 1
ATOM 744 N N . VAL A 1 90 ? 8.422 6.620 -18.319 1.00 76.12 90 VAL A N 1
ATOM 745 C CA . VAL A 1 90 ? 7.807 6.439 -19.642 1.00 76.12 90 VAL A CA 1
ATOM 746 C C . VAL A 1 90 ? 8.130 7.605 -20.582 1.00 76.12 90 VAL A C 1
ATOM 748 O O . VAL A 1 90 ? 8.436 7.355 -21.748 1.00 76.12 90 VAL A O 1
ATOM 751 N N . ASN A 1 91 ? 8.145 8.845 -20.090 1.00 76.12 91 ASN A N 1
ATOM 752 C CA . ASN A 1 91 ? 8.210 10.051 -20.924 1.00 76.12 91 ASN A CA 1
ATOM 753 C C . ASN A 1 91 ? 9.622 10.642 -21.100 1.00 76.12 91 ASN A C 1
ATOM 755 O O . ASN A 1 91 ? 9.832 11.409 -22.034 1.00 76.12 91 ASN A O 1
ATOM 759 N N . GLU A 1 92 ? 10.599 10.305 -20.253 1.00 64.94 92 GLU A N 1
ATOM 760 C CA . GLU A 1 92 ? 11.963 10.838 -20.381 1.00 64.94 92 GLU A CA 1
ATOM 761 C C . GLU A 1 92 ? 12.738 10.158 -21.517 1.00 64.94 92 GLU A C 1
ATOM 763 O O . GLU A 1 92 ? 13.106 8.993 -21.388 1.00 64.94 92 GLU A O 1
ATOM 768 N N . SER A 1 93 ? 13.003 10.909 -22.595 1.00 60.06 93 SER A N 1
ATOM 769 C CA . SER A 1 93 ? 13.980 10.640 -23.668 1.00 60.06 93 SER A CA 1
ATOM 770 C C . SER A 1 93 ? 13.803 9.358 -24.513 1.00 60.06 93 SER A C 1
ATOM 772 O O . SER A 1 93 ? 13.275 8.334 -24.078 1.00 60.06 93 SER A O 1
ATOM 774 N N . GLU A 1 94 ? 14.305 9.417 -25.749 1.00 57.34 94 GLU A N 1
ATOM 775 C CA . GLU A 1 94 ? 14.507 8.278 -26.654 1.00 57.34 94 GLU A CA 1
ATOM 776 C C . GLU A 1 94 ? 15.667 7.410 -26.117 1.00 57.34 94 GLU A C 1
ATOM 778 O O . GLU A 1 94 ? 16.827 7.582 -26.488 1.00 57.34 94 GLU A O 1
ATOM 783 N N . GLY A 1 95 ? 15.383 6.526 -25.154 1.00 62.56 95 GLY A N 1
ATOM 784 C CA . GLY A 1 95 ? 16.348 5.544 -24.645 1.00 62.56 95 GLY A CA 1
ATOM 785 C C . GLY A 1 95 ? 15.999 4.944 -23.273 1.00 62.56 95 GLY A C 1
ATOM 786 O O . GLY A 1 95 ? 15.038 5.380 -22.631 1.00 62.56 95 GLY A O 1
ATOM 787 N N . PRO A 1 96 ? 16.769 3.942 -22.801 1.00 63.97 96 PRO A N 1
ATOM 788 C CA . PRO A 1 96 ? 16.610 3.377 -21.462 1.00 63.97 96 PRO A CA 1
ATOM 789 C C . PRO A 1 96 ? 16.828 4.447 -20.388 1.00 63.97 96 PRO A C 1
ATOM 791 O O . PRO A 1 96 ? 17.797 5.209 -20.443 1.00 63.97 96 PRO A O 1
ATOM 794 N N . SER A 1 97 ? 15.941 4.499 -19.392 1.00 69.62 97 SER A N 1
ATOM 795 C CA . SER A 1 97 ? 16.096 5.458 -18.292 1.00 69.62 97 SER A CA 1
ATOM 796 C C . SER A 1 97 ? 17.174 4.946 -17.343 1.00 69.62 97 SER A C 1
ATOM 798 O O . SER A 1 97 ? 17.082 3.824 -16.838 1.00 69.62 97 SER A O 1
ATOM 800 N N . LYS A 1 98 ? 18.188 5.776 -17.072 1.00 70.44 98 LYS A N 1
ATOM 801 C CA . LYS A 1 98 ? 19.258 5.454 -16.110 1.00 70.44 98 LYS A CA 1
ATOM 802 C C . LYS A 1 98 ? 18.709 5.217 -14.699 1.00 70.44 98 LYS A C 1
ATOM 804 O O . LYS A 1 98 ? 19.269 4.414 -13.957 1.00 70.44 98 LYS A O 1
ATOM 809 N N . ASP A 1 99 ? 17.565 5.818 -14.386 1.00 81.19 99 ASP A N 1
ATOM 810 C CA . ASP A 1 99 ? 16.939 5.752 -13.068 1.00 81.19 99 ASP A CA 1
ATOM 811 C C . ASP A 1 99 ? 15.865 4.660 -12.957 1.00 81.19 99 ASP A C 1
ATOM 813 O O . ASP A 1 99 ? 15.286 4.462 -11.886 1.00 81.19 99 ASP A O 1
ATOM 817 N N . PHE A 1 100 ? 15.632 3.870 -14.015 1.00 86.44 100 PHE A N 1
ATOM 818 C CA . PHE A 1 100 ? 14.608 2.821 -14.005 1.00 86.44 100 PHE A CA 1
ATOM 819 C C . PHE A 1 100 ? 14.844 1.760 -12.917 1.00 86.44 100 PHE A C 1
ATOM 821 O O . PHE A 1 100 ? 13.897 1.271 -12.295 1.00 86.44 100 PHE A O 1
ATOM 828 N N . LEU A 1 101 ? 16.106 1.415 -12.642 1.00 88.06 101 LEU A N 1
ATOM 829 C CA . LEU A 1 101 ? 16.447 0.506 -11.543 1.00 88.06 101 LEU A CA 1
ATOM 830 C C . LEU A 1 101 ? 16.119 1.121 -10.177 1.00 88.06 101 LEU A C 1
ATOM 832 O O . LEU A 1 101 ? 15.583 0.425 -9.312 1.00 88.06 101 LEU A O 1
ATOM 836 N N . GLY A 1 102 ? 16.382 2.418 -10.000 1.00 91.00 102 GLY A N 1
ATOM 837 C CA . GLY A 1 102 ? 16.010 3.167 -8.800 1.00 91.00 102 GLY A CA 1
ATOM 838 C C . GLY A 1 102 ? 14.498 3.170 -8.590 1.00 91.00 102 GLY A C 1
ATOM 839 O O . GLY A 1 102 ? 14.022 2.796 -7.515 1.00 91.00 102 GLY A O 1
ATOM 840 N N . TYR A 1 103 ? 13.742 3.469 -9.649 1.00 91.69 103 TYR A N 1
ATOM 841 C CA . TYR A 1 103 ? 12.283 3.381 -9.654 1.00 91.69 103 TYR A CA 1
ATOM 842 C C . TYR A 1 103 ? 11.791 1.980 -9.271 1.00 91.69 103 TYR A C 1
ATOM 844 O O . TYR A 1 103 ? 10.964 1.834 -8.370 1.00 91.69 103 TYR A O 1
ATOM 852 N N . ARG A 1 104 ? 12.336 0.926 -9.894 1.00 93.12 104 ARG A N 1
ATOM 853 C CA . ARG A 1 104 ? 11.961 -0.464 -9.599 1.00 93.12 104 ARG A CA 1
ATOM 854 C C . ARG A 1 104 ? 12.177 -0.817 -8.131 1.00 93.12 104 ARG A C 1
ATOM 856 O O . ARG A 1 104 ? 11.284 -1.401 -7.511 1.00 93.12 104 ARG A O 1
ATOM 863 N N . MET A 1 105 ? 13.341 -0.482 -7.577 1.00 94.81 105 MET A N 1
ATOM 864 C CA . MET A 1 105 ? 13.650 -0.737 -6.167 1.00 94.81 105 MET A CA 1
ATOM 865 C C . MET A 1 105 ? 12.691 0.018 -5.248 1.00 94.81 105 MET A C 1
ATOM 867 O O . MET A 1 105 ? 12.108 -0.584 -4.344 1.00 94.81 105 MET A O 1
ATOM 871 N N . LYS A 1 106 ? 12.474 1.309 -5.514 1.00 96.12 106 LYS A N 1
ATOM 872 C CA . LYS A 1 106 ? 11.602 2.166 -4.712 1.00 96.12 106 LYS A CA 1
ATOM 873 C C . LYS A 1 106 ? 10.149 1.701 -4.741 1.00 96.12 106 LYS A C 1
ATOM 875 O O . LYS A 1 106 ? 9.564 1.507 -3.677 1.00 96.12 106 LYS A O 1
ATOM 880 N N . LEU A 1 107 ? 9.589 1.439 -5.923 1.00 96.44 107 LEU A N 1
ATOM 881 C CA . LEU A 1 107 ? 8.208 0.975 -6.06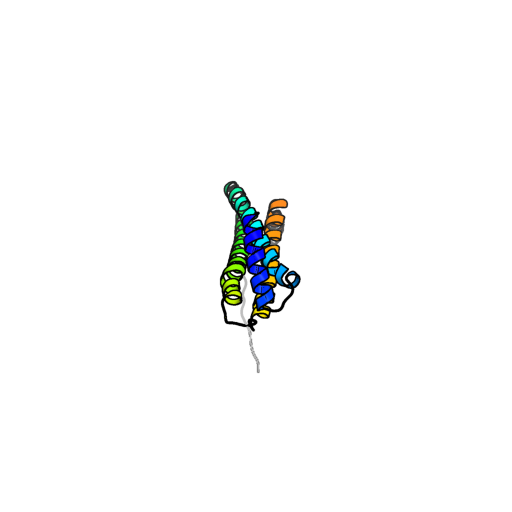2 1.00 96.44 107 LEU A CA 1
ATOM 882 C C . LEU A 1 107 ? 7.999 -0.373 -5.366 1.00 96.44 107 LEU A C 1
ATOM 884 O O . LEU A 1 107 ? 7.018 -0.557 -4.648 1.00 96.44 107 LEU A O 1
ATOM 888 N N . THR A 1 108 ? 8.941 -1.306 -5.529 1.00 97.31 108 THR A N 1
ATOM 889 C CA . THR A 1 108 ? 8.877 -2.619 -4.868 1.00 97.31 108 THR A CA 1
ATOM 890 C C . THR A 1 108 ? 8.948 -2.479 -3.345 1.00 97.31 108 THR A C 1
ATOM 892 O O . THR A 1 108 ? 8.196 -3.141 -2.629 1.00 97.31 108 THR A O 1
ATOM 895 N N . GLY A 1 109 ? 9.834 -1.616 -2.841 1.00 98.19 109 GLY A N 1
ATOM 896 C CA . GLY A 1 109 ? 9.977 -1.339 -1.412 1.00 98.19 109 GLY A CA 1
ATOM 897 C C . GLY A 1 109 ? 8.715 -0.723 -0.811 1.00 98.19 109 GLY A C 1
ATOM 898 O O . GLY A 1 109 ? 8.203 -1.236 0.183 1.00 98.19 109 GLY A O 1
ATOM 899 N N . LEU A 1 110 ? 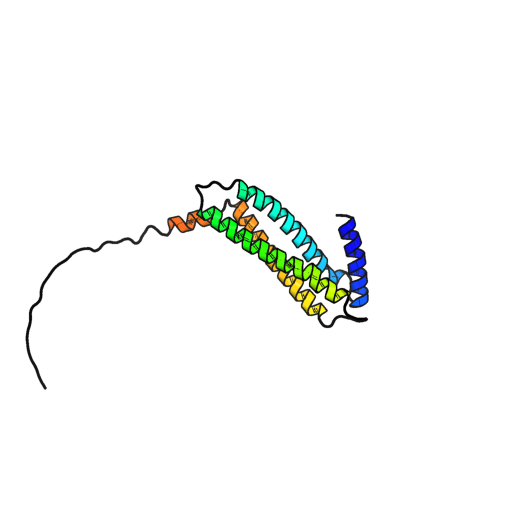8.168 0.310 -1.457 1.00 98.31 110 LEU A N 1
ATOM 900 C CA . LEU A 1 110 ? 6.909 0.937 -1.050 1.00 98.31 110 LEU A CA 1
ATOM 901 C C . LEU A 1 110 ? 5.754 -0.065 -1.081 1.00 98.31 110 LEU A C 1
ATOM 903 O O . LEU A 1 110 ? 5.021 -0.158 -0.108 1.00 98.31 110 LEU A O 1
ATOM 907 N N . THR A 1 111 ? 5.641 -0.884 -2.131 1.00 98.31 111 THR A N 1
ATOM 908 C CA . THR A 1 111 ? 4.579 -1.901 -2.239 1.00 98.31 111 THR A CA 1
ATOM 909 C C . THR A 1 111 ? 4.605 -2.861 -1.051 1.00 98.31 111 THR A C 1
ATOM 911 O O . THR A 1 111 ? 3.566 -3.135 -0.450 1.00 98.31 111 THR A O 1
ATOM 914 N N . LYS A 1 112 ? 5.797 -3.341 -0.674 1.00 98.50 112 LYS A N 1
ATOM 915 C CA . LYS A 1 112 ? 5.979 -4.218 0.490 1.00 98.50 112 LYS A CA 1
ATOM 916 C C . LYS A 1 112 ? 5.637 -3.507 1.800 1.00 98.50 112 LYS A C 1
ATOM 918 O O . LYS A 1 112 ? 4.907 -4.073 2.603 1.00 98.50 112 LYS A O 1
ATOM 923 N N . ALA A 1 113 ? 6.128 -2.284 2.002 1.00 98.38 113 ALA A N 1
ATOM 924 C CA . ALA A 1 113 ? 5.855 -1.513 3.214 1.00 98.38 113 ALA A CA 1
ATOM 925 C C . ALA A 1 113 ? 4.353 -1.228 3.381 1.00 98.38 113 ALA A C 1
ATOM 927 O O . ALA A 1 113 ? 3.785 -1.512 4.433 1.00 98.38 113 ALA A O 1
ATOM 928 N N . THR A 1 114 ? 3.687 -0.760 2.321 1.00 98.62 114 THR A N 1
ATOM 929 C CA . THR A 1 114 ? 2.239 -0.519 2.309 1.00 98.62 114 THR A CA 1
ATOM 930 C C . THR A 1 114 ? 1.463 -1.795 2.603 1.00 98.62 114 THR A C 1
ATOM 932 O O . THR A 1 114 ? 0.547 -1.772 3.420 1.00 98.62 114 THR A O 1
ATOM 935 N N . LYS A 1 115 ? 1.850 -2.927 2.002 1.00 98.44 115 LYS A N 1
ATOM 936 C CA . LYS A 1 115 ? 1.237 -4.221 2.313 1.00 98.44 115 LYS A CA 1
ATOM 937 C C . LYS A 1 115 ? 1.328 -4.544 3.808 1.00 98.44 115 LYS A C 1
ATOM 939 O O . LYS A 1 115 ? 0.312 -4.896 4.396 1.00 98.44 115 LYS A O 1
ATOM 944 N N . THR A 1 116 ? 2.492 -4.358 4.429 1.00 98.44 116 THR A N 1
ATOM 945 C CA . THR A 1 116 ? 2.675 -4.583 5.872 1.00 98.44 116 THR A CA 1
ATOM 946 C C . THR A 1 116 ? 1.761 -3.700 6.723 1.00 98.44 116 THR A C 1
ATOM 948 O O . THR A 1 116 ? 1.132 -4.208 7.648 1.00 98.44 116 THR A O 1
ATOM 951 N N . TYR A 1 117 ? 1.631 -2.405 6.412 1.00 98.44 117 TYR A N 1
ATOM 952 C CA . TYR A 1 117 ? 0.733 -1.517 7.166 1.00 98.44 117 TYR A CA 1
ATOM 953 C C . TYR A 1 117 ? -0.724 -1.989 7.111 1.00 98.44 117 TYR A C 1
ATOM 955 O O . TYR A 1 117 ? -1.400 -2.042 8.136 1.00 98.44 117 TYR A O 1
ATOM 963 N N 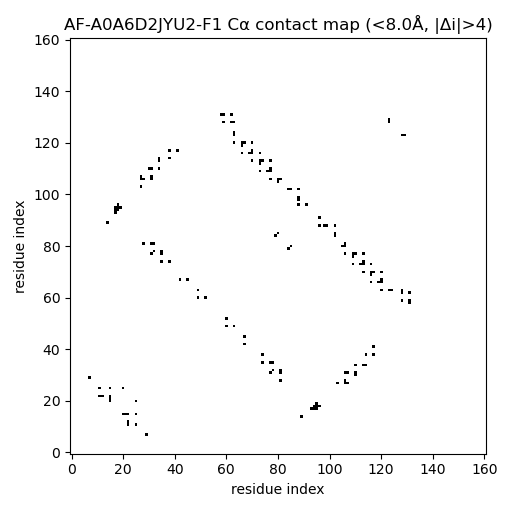. PHE A 1 118 ? -1.191 -2.398 5.930 1.00 98.44 118 PHE A N 1
ATOM 964 C CA . PHE A 1 118 ? -2.549 -2.911 5.764 1.00 98.44 118 PHE A CA 1
ATOM 965 C C . PHE A 1 118 ? -2.757 -4.277 6.419 1.00 98.44 118 PHE A C 1
ATOM 967 O O . PHE A 1 118 ? -3.814 -4.505 6.997 1.00 98.44 118 PHE A O 1
ATOM 974 N N . GLU A 1 119 ? -1.771 -5.174 6.373 1.00 98.00 119 GLU A N 1
ATOM 975 C CA . GLU A 1 119 ? -1.843 -6.442 7.103 1.00 98.00 119 GLU A CA 1
ATOM 976 C C . GLU A 1 119 ? -1.941 -6.217 8.612 1.00 98.00 119 GLU A C 1
ATOM 978 O O . GLU A 1 119 ? -2.722 -6.895 9.270 1.00 98.00 119 GLU A O 1
ATOM 983 N N . ASN A 1 120 ? -1.184 -5.265 9.161 1.00 97.12 120 ASN A N 1
ATOM 984 C CA . ASN A 1 120 ? -1.256 -4.925 10.581 1.00 97.12 120 ASN A CA 1
ATOM 985 C C . ASN A 1 120 ? -2.628 -4.346 10.947 1.00 97.12 120 ASN A C 1
ATOM 987 O O . ASN A 1 120 ? -3.221 -4.773 11.933 1.00 97.12 120 ASN A O 1
ATOM 991 N N . LEU A 1 121 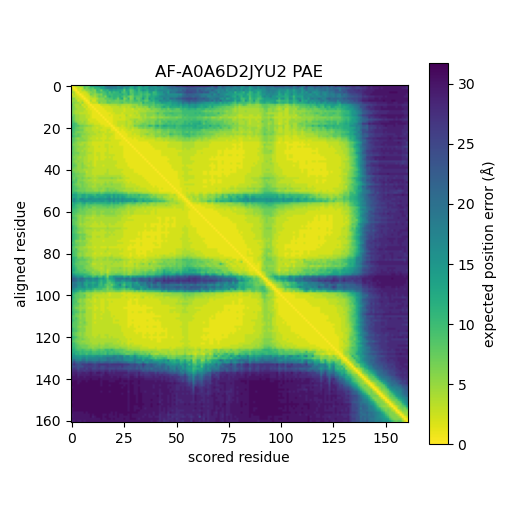? -3.159 -3.435 10.124 1.00 97.62 121 LEU A N 1
ATOM 992 C CA . LEU A 1 121 ? -4.499 -2.879 10.309 1.00 97.62 121 LEU A CA 1
ATOM 993 C C . LEU A 1 121 ? -5.571 -3.977 10.294 1.00 97.62 121 LEU A C 1
ATOM 995 O O . LEU A 1 121 ? -6.373 -4.061 11.218 1.00 97.62 121 LEU A O 1
ATOM 999 N N . VAL A 1 122 ? -5.571 -4.847 9.280 1.00 97.19 122 VAL A N 1
ATOM 1000 C CA . VAL A 1 122 ? -6.558 -5.933 9.164 1.00 97.19 122 VAL A CA 1
ATOM 1001 C C . VAL A 1 122 ? -6.439 -6.911 10.332 1.00 97.19 122 VAL A C 1
ATOM 1003 O O . VAL A 1 122 ? -7.451 -7.217 10.951 1.00 97.19 122 VAL A O 1
ATOM 1006 N N . LYS A 1 123 ? -5.223 -7.330 10.705 1.00 96.19 123 LYS A N 1
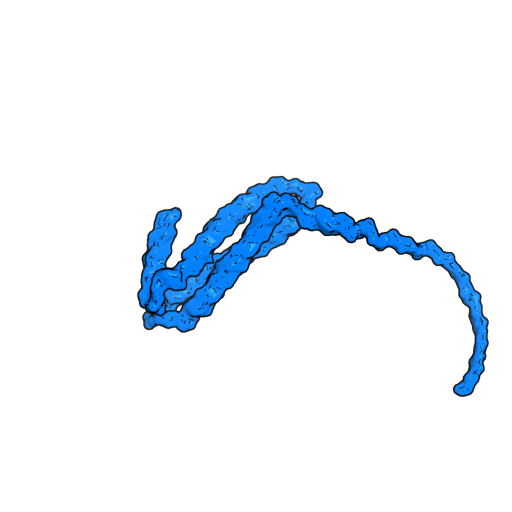ATOM 1007 C CA . LYS A 1 123 ? -5.004 -8.223 11.857 1.00 96.19 123 LYS A CA 1
ATOM 1008 C C . LYS A 1 123 ? -5.499 -7.615 13.168 1.00 96.19 123 LYS A C 1
ATOM 1010 O O . LYS A 1 123 ? -6.063 -8.330 13.993 1.00 96.19 123 LYS A O 1
ATOM 1015 N N . ALA A 1 124 ? -5.292 -6.316 13.383 1.00 94.38 124 ALA A N 1
ATOM 1016 C CA . ALA A 1 124 ? -5.787 -5.642 14.580 1.00 94.38 124 ALA A CA 1
ATOM 1017 C C . ALA A 1 124 ? -7.323 -5.633 14.625 1.00 94.38 124 ALA A C 1
ATOM 1019 O O . ALA A 1 124 ? -7.906 -5.878 15.680 1.00 94.38 124 ALA A O 1
ATOM 1020 N N . LEU A 1 125 ? -7.973 -5.412 13.478 1.00 93.00 125 LEU A N 1
ATOM 1021 C CA . LEU A 1 125 ? -9.432 -5.442 13.351 1.00 93.00 125 LEU A CA 1
ATOM 1022 C C . LEU A 1 125 ? -10.014 -6.851 13.529 1.00 93.00 125 LEU A C 1
ATOM 1024 O O . LEU A 1 125 ? -10.998 -7.014 14.244 1.00 93.00 125 LEU A O 1
ATOM 1028 N N . GLU A 1 126 ? -9.395 -7.872 12.930 1.00 93.75 126 GLU A N 1
ATOM 1029 C CA . GLU A 1 126 ? -9.799 -9.281 13.071 1.00 93.75 126 GLU A CA 1
ATOM 1030 C C . GLU A 1 126 ? -9.747 -9.758 14.528 1.00 93.75 126 GLU A C 1
ATOM 1032 O O . GLU A 1 126 ? -10.575 -10.565 14.948 1.00 93.75 126 GLU A O 1
ATOM 1037 N N . ASN A 1 127 ? -8.804 -9.225 15.310 1.00 92.31 127 ASN A N 1
ATOM 1038 C CA . ASN A 1 127 ? -8.627 -9.553 16.722 1.00 92.31 127 ASN A CA 1
ATOM 1039 C C . ASN A 1 127 ? -9.315 -8.561 17.679 1.00 92.31 127 ASN A C 1
ATOM 1041 O O . ASN A 1 127 ? -8.978 -8.549 18.859 1.00 92.31 127 ASN A O 1
ATOM 1045 N N . ASP A 1 128 ? -10.231 -7.706 17.209 1.00 89.44 128 ASP A N 1
ATOM 1046 C CA . ASP A 1 128 ? -10.949 -6.711 18.032 1.00 89.44 128 ASP A CA 1
ATOM 1047 C C . ASP A 1 128 ? -10.027 -5.819 18.898 1.00 89.44 128 ASP A C 1
ATOM 1049 O O . ASP A 1 128 ? -10.341 -5.464 20.039 1.00 89.44 128 ASP A O 1
ATOM 1053 N N . LEU A 1 129 ? -8.845 -5.467 18.379 1.00 89.00 129 LEU A N 1
ATOM 1054 C CA . LEU A 1 129 ? -7.887 -4.564 19.033 1.00 89.00 129 LEU A CA 1
ATOM 1055 C C . LEU A 1 129 ? -7.511 -5.007 20.472 1.00 89.00 129 LEU A C 1
ATOM 1057 O O . LEU A 1 129 ? -7.335 -4.179 21.372 1.00 89.00 129 LEU A O 1
ATOM 1061 N N . VAL A 1 130 ? -7.390 -6.322 20.714 1.00 84.81 130 VAL A N 1
ATOM 1062 C CA . VAL A 1 130 ? -7.102 -6.913 22.045 1.00 84.81 130 VAL A CA 1
ATOM 1063 C C . VAL A 1 130 ? -5.814 -6.418 22.709 1.00 84.81 130 VAL A C 1
ATOM 1065 O O . VAL A 1 130 ? -5.724 -6.449 23.936 1.00 84.81 130 VAL A O 1
ATOM 1068 N N . GLU A 1 131 ? -4.858 -5.897 21.938 1.00 80.12 131 GLU A N 1
ATOM 1069 C CA . GLU A 1 131 ? -3.583 -5.318 22.402 1.00 80.12 131 GLU A CA 1
ATOM 1070 C C . GLU A 1 131 ? -3.780 -4.222 23.470 1.00 80.12 131 GLU A C 1
ATOM 1072 O O . GLU A 1 131 ? -2.941 -4.012 24.349 1.00 80.12 131 GLU A O 1
ATOM 1077 N N . VAL A 1 132 ? -4.942 -3.565 23.458 1.00 77.06 132 VAL A N 1
ATOM 1078 C CA . VAL A 1 132 ? -5.339 -2.555 24.446 1.00 77.06 132 VAL A CA 1
ATOM 1079 C C . VAL A 1 132 ? -5.685 -3.158 25.817 1.00 77.06 132 VAL A C 1
ATOM 1081 O O . VAL A 1 132 ? -5.488 -2.514 26.848 1.00 77.06 132 VAL A O 1
ATOM 1084 N N . LYS A 1 133 ? -6.177 -4.402 25.879 1.00 64.31 133 LYS A N 1
ATOM 1085 C CA . LYS A 1 133 ? -6.546 -5.055 27.151 1.00 64.31 133 LYS A CA 1
ATOM 1086 C C . LYS A 1 133 ? -5.312 -5.475 27.960 1.00 64.31 133 LYS A C 1
ATOM 1088 O O . LYS A 1 133 ? -5.350 -5.455 29.190 1.00 64.31 133 LYS A O 1
ATOM 1093 N N . GLU A 1 134 ? -4.209 -5.814 27.295 1.00 59.25 134 GLU A N 1
ATOM 1094 C CA . GLU A 1 134 ? -2.979 -6.283 27.949 1.00 59.25 134 GLU A CA 1
ATOM 1095 C C . GLU A 1 134 ? -2.105 -5.165 28.532 1.00 59.25 134 GLU A C 1
ATOM 1097 O O . GLU A 1 134 ? -1.307 -5.408 29.440 1.00 59.25 134 GLU A O 1
ATOM 1102 N N . SER A 1 135 ? -2.234 -3.938 28.027 1.00 57.56 135 SER A N 1
ATOM 1103 C CA . SER A 1 135 ? -1.487 -2.778 28.525 1.00 57.56 135 SER A CA 1
ATOM 1104 C C . SER A 1 135 ? -2.116 -2.184 29.792 1.00 57.56 135 SER A C 1
ATOM 1106 O O . SER A 1 135 ? -1.389 -1.789 30.705 1.00 57.56 135 SER A O 1
ATOM 1108 N N . ASN A 1 136 ? -3.448 -2.226 29.914 1.00 52.56 136 ASN A N 1
ATOM 1109 C CA . ASN A 1 136 ? -4.170 -1.767 31.108 1.00 52.56 136 ASN A CA 1
ATOM 1110 C C . ASN A 1 136 ? -4.045 -2.705 32.324 1.00 52.56 136 ASN A C 1
ATOM 1112 O O . ASN A 1 136 ? -4.219 -2.258 33.457 1.00 52.56 136 ASN A O 1
ATOM 1116 N N . SER A 1 137 ? -3.724 -3.989 32.137 1.00 49.66 137 SER A N 1
ATOM 1117 C CA . SER A 1 137 ? -3.538 -4.931 33.255 1.00 49.66 137 SER A CA 1
ATOM 1118 C C . SER A 1 137 ? -2.148 -4.854 33.901 1.00 49.66 137 SER A C 1
ATOM 1120 O O . SER A 1 137 ? -1.973 -5.302 35.033 1.00 49.66 137 SER A O 1
ATOM 1122 N N . LYS A 1 138 ? -1.156 -4.255 33.225 1.00 49.53 138 LYS A N 1
ATOM 1123 C CA . LYS A 1 138 ? 0.247 -4.209 33.683 1.00 49.53 138 LYS A CA 1
ATOM 1124 C C . LYS A 1 138 ? 0.623 -2.949 34.474 1.00 49.53 138 LYS A C 1
ATOM 1126 O O . LYS A 1 138 ? 1.733 -2.883 34.997 1.00 49.53 138 LYS A O 1
ATOM 1131 N N . THR A 1 139 ? -0.266 -1.962 34.610 1.00 42.88 139 THR A N 1
ATOM 1132 C CA . THR A 1 139 ? 0.045 -0.674 35.269 1.00 42.88 139 THR A CA 1
ATOM 1133 C C . THR A 1 139 ? -0.454 -0.539 36.710 1.00 42.88 139 THR A C 1
ATOM 1135 O O . THR A 1 139 ? -0.138 0.458 37.354 1.00 42.88 139 THR A O 1
ATOM 1138 N N . ASN A 1 140 ? -1.129 -1.544 37.283 1.00 41.78 140 ASN A N 1
ATOM 1139 C CA . ASN A 1 140 ? -1.727 -1.438 38.623 1.00 41.78 140 ASN A CA 1
ATOM 1140 C C . ASN A 1 140 ? -1.058 -2.314 39.700 1.00 41.78 140 ASN A C 1
ATOM 1142 O O . ASN A 1 140 ? -1.722 -2.987 40.484 1.00 41.78 140 ASN A O 1
ATOM 1146 N N . SER A 1 141 ? 0.276 -2.299 39.774 1.00 40.75 141 SER A N 1
ATOM 1147 C CA . SER A 1 141 ? 1.005 -2.893 40.907 1.00 40.75 141 SER A CA 1
ATOM 1148 C C . SER A 1 141 ? 2.400 -2.292 41.086 1.00 40.75 141 SER A C 1
ATOM 1150 O O . SER A 1 141 ? 3.402 -2.941 40.799 1.00 40.75 141 SER A O 1
ATOM 1152 N N . LYS A 1 142 ? 2.465 -1.040 41.561 1.00 37.88 142 LYS A N 1
ATOM 1153 C CA . LYS A 1 142 ? 3.588 -0.487 42.353 1.00 37.88 142 LYS A CA 1
ATOM 1154 C C . LYS A 1 142 ? 3.189 0.845 43.010 1.00 37.88 142 LYS A C 1
ATOM 1156 O O . LYS A 1 142 ? 3.797 1.883 42.792 1.00 37.88 142 LYS A O 1
ATOM 1161 N N . ALA A 1 143 ? 2.160 0.809 43.854 1.00 40.47 143 ALA A N 1
ATOM 1162 C CA . ALA A 1 143 ? 1.935 1.845 44.861 1.00 40.47 143 ALA A CA 1
ATOM 1163 C C . ALA A 1 143 ? 2.204 1.232 46.239 1.00 40.47 143 ALA A C 1
ATOM 1165 O O . ALA A 1 143 ? 1.299 0.704 46.884 1.00 40.47 143 ALA A O 1
ATOM 1166 N N . GLN A 1 144 ? 3.463 1.269 46.684 1.00 39.12 144 GLN A N 1
ATOM 1167 C CA . GLN A 1 144 ? 3.812 0.937 48.062 1.00 39.12 144 GLN A CA 1
ATOM 1168 C C . GLN A 1 144 ? 4.244 2.205 48.798 1.00 39.12 144 GLN A C 1
ATOM 1170 O O . GLN A 1 144 ? 5.312 2.769 48.581 1.00 39.12 144 GLN A O 1
ATOM 1175 N N . LYS A 1 145 ? 3.302 2.637 49.639 1.00 41.03 145 LYS A N 1
ATOM 1176 C CA . LYS A 1 145 ? 3.379 3.581 50.754 1.00 41.03 145 LYS A CA 1
ATOM 1177 C C . LYS A 1 145 ? 4.776 3.700 51.372 1.00 41.03 145 LYS A C 1
ATOM 1179 O O . LYS A 1 145 ? 5.318 2.693 51.818 1.00 41.03 145 LYS A O 1
ATOM 1184 N N . ASN A 1 146 ? 5.214 4.933 51.637 1.00 29.16 146 ASN A N 1
ATOM 1185 C CA . ASN A 1 146 ? 5.625 5.240 53.005 1.00 29.16 146 ASN A CA 1
ATOM 1186 C C . ASN A 1 146 ? 5.459 6.725 53.356 1.00 29.16 146 ASN A C 1
ATOM 1188 O O . ASN A 1 146 ? 6.163 7.593 52.852 1.00 29.16 146 ASN A O 1
ATOM 1192 N N . SER A 1 147 ? 4.534 6.989 54.273 1.00 34.62 147 SER A N 1
ATOM 1193 C CA . SER A 1 147 ? 4.415 8.234 55.023 1.00 34.62 147 SER A CA 1
ATOM 1194 C C . SER A 1 147 ? 4.705 7.916 56.488 1.00 34.62 147 SER A C 1
ATOM 1196 O O . SER A 1 147 ? 3.950 7.144 57.081 1.00 34.62 147 SER A O 1
ATOM 1198 N N . LYS A 1 148 ? 5.744 8.520 57.079 1.00 32.69 148 LYS A N 1
ATOM 1199 C CA . LYS A 1 148 ? 5.756 8.915 58.499 1.00 32.69 148 LYS A CA 1
ATOM 1200 C C . LYS A 1 148 ? 6.935 9.839 58.828 1.00 32.69 148 LYS A C 1
ATOM 1202 O O . LYS A 1 148 ? 8.101 9.492 58.700 1.00 32.69 148 LYS A O 1
ATOM 1207 N N . THR A 1 149 ? 6.547 11.025 59.268 1.00 32.69 149 THR A N 1
ATOM 1208 C CA . THR A 1 149 ? 7.266 12.073 59.999 1.00 32.69 149 THR A CA 1
ATOM 1209 C C . THR A 1 149 ? 7.955 11.559 61.274 1.00 32.69 149 THR A C 1
ATOM 1211 O O . THR A 1 149 ? 7.333 10.795 62.009 1.00 32.69 149 THR A O 1
ATOM 1214 N N . ASN A 1 150 ? 9.148 12.056 61.633 1.00 28.42 150 ASN A N 1
ATOM 1215 C CA . ASN A 1 150 ? 9.340 13.197 62.557 1.00 28.42 150 ASN A CA 1
ATOM 1216 C C . ASN A 1 150 ? 10.748 13.217 63.218 1.00 28.42 150 ASN A C 1
ATOM 1218 O O . ASN A 1 150 ? 11.215 12.207 63.731 1.00 28.42 150 ASN A O 1
ATOM 1222 N N . SER A 1 151 ? 11.343 14.419 63.277 1.00 38.28 151 SER A N 1
ATOM 1223 C CA . SER A 1 151 ? 12.217 14.989 64.331 1.00 38.28 151 SER A CA 1
ATOM 1224 C C . SER A 1 151 ? 13.403 14.205 64.942 1.00 38.28 151 SER A C 1
ATOM 1226 O O . SER A 1 151 ? 13.191 13.262 65.701 1.00 38.28 151 SER A O 1
ATOM 1228 N N . LYS A 1 152 ? 14.628 14.757 64.813 1.00 33.72 152 LYS A N 1
ATOM 1229 C CA . LYS A 1 152 ? 15.493 15.244 65.929 1.00 33.72 152 LYS A CA 1
ATOM 1230 C C . LYS A 1 152 ? 16.895 15.666 65.439 1.00 33.72 152 LYS A C 1
ATOM 1232 O O . LYS A 1 152 ? 17.634 14.854 64.898 1.00 33.72 152 LYS A O 1
ATOM 1237 N N . ALA A 1 153 ? 17.279 16.918 65.705 1.00 39.91 153 ALA A N 1
ATOM 1238 C CA . ALA A 1 153 ? 18.682 17.339 65.837 1.00 39.91 153 ALA A CA 1
ATOM 1239 C C . ALA A 1 153 ? 19.186 16.984 67.255 1.00 39.91 153 ALA A C 1
ATOM 1241 O O . ALA A 1 153 ? 18.356 16.921 68.171 1.00 39.91 153 ALA A O 1
ATOM 1242 N N . PRO A 1 154 ? 20.501 16.756 67.470 1.00 44.19 154 PRO A N 1
ATOM 1243 C CA . PRO A 1 154 ? 21.361 17.860 67.930 1.00 44.19 154 PRO A CA 1
ATOM 1244 C C . PRO A 1 154 ? 22.855 17.817 67.494 1.00 44.19 154 PRO A C 1
ATOM 1246 O O . PRO A 1 154 ? 23.523 16.796 67.532 1.00 44.19 154 PRO A O 1
ATOM 1249 N N . THR A 1 155 ? 23.362 18.992 67.112 1.00 37.00 155 THR A N 1
ATOM 1250 C CA . THR A 1 155 ? 24.535 19.765 67.599 1.00 37.00 155 THR A CA 1
ATOM 1251 C C . THR A 1 155 ? 25.818 19.116 68.203 1.00 37.00 155 TH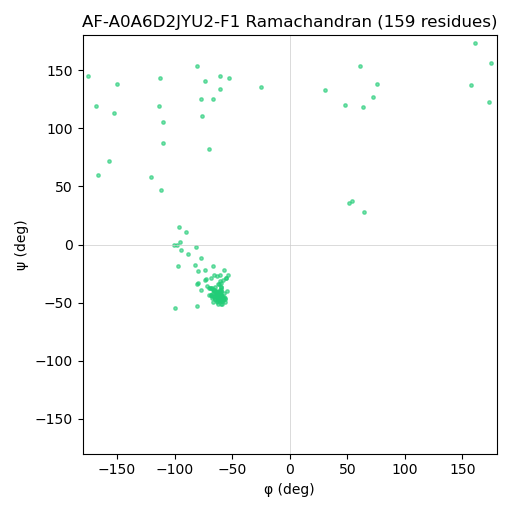R A C 1
ATOM 1253 O O . THR A 1 155 ? 25.752 18.462 69.238 1.00 37.00 155 THR A O 1
ATOM 1256 N N . LYS A 1 156 ? 26.987 19.617 67.710 1.00 41.22 156 LYS A N 1
ATOM 1257 C CA . LYS A 1 156 ? 28.384 19.692 68.277 1.00 41.22 156 LYS A CA 1
ATOM 1258 C C . LYS A 1 156 ? 29.203 18.370 68.269 1.00 41.22 156 LYS A C 1
ATOM 1260 O O . LYS A 1 156 ? 28.677 17.342 68.641 1.00 41.22 156 LYS A O 1
ATOM 1265 N N . ARG A 1 157 ? 30.513 18.297 67.937 1.00 37.38 157 ARG A N 1
ATOM 1266 C CA . ARG A 1 157 ? 31.666 19.195 68.221 1.00 37.38 157 ARG A CA 1
ATOM 1267 C C . ARG A 1 157 ? 32.978 18.726 67.496 1.00 37.38 157 ARG A C 1
ATOM 1269 O O . ARG A 1 157 ? 33.249 17.538 67.528 1.00 37.38 157 ARG A O 1
ATOM 1276 N N . ARG A 1 158 ? 33.818 19.692 67.047 1.00 39.06 158 ARG A N 1
ATOM 1277 C CA . ARG A 1 158 ? 35.327 19.793 67.042 1.00 39.06 158 ARG A CA 1
ATOM 1278 C C . ARG A 1 158 ? 36.218 18.803 66.235 1.00 39.06 158 ARG A C 1
ATOM 1280 O O . ARG A 1 158 ? 36.151 17.611 66.469 1.00 39.06 158 ARG A O 1
ATOM 1287 N N . LYS A 1 159 ? 37.005 19.313 65.253 1.00 40.12 159 LYS A N 1
ATOM 1288 C CA . LYS A 1 159 ? 38.459 19.733 65.240 1.00 40.12 159 LYS A CA 1
ATOM 1289 C C . LYS A 1 159 ? 39.437 18.537 65.280 1.00 40.12 159 LYS A C 1
ATOM 1291 O O . LYS A 1 159 ? 39.286 17.713 66.164 1.00 40.12 159 LYS A O 1
ATOM 1296 N N . LEU A 1 160 ? 40.420 18.370 64.390 1.00 39.03 160 LEU A N 1
ATOM 1297 C CA . LEU A 1 160 ? 41.723 19.054 64.152 1.00 39.03 160 LEU A CA 1
ATOM 1298 C C . LEU A 1 160 ? 42.394 18.222 63.008 1.00 39.03 160 LEU A C 1
ATOM 1300 O O . LEU A 1 160 ? 42.017 17.063 62.867 1.00 39.03 160 LEU A O 1
ATOM 1304 N N . VAL A 1 161 ? 43.324 18.644 62.147 1.00 48.44 161 VAL A N 1
ATOM 1305 C CA . VAL A 1 161 ? 44.449 19.600 62.147 1.00 48.44 161 VAL A CA 1
ATOM 1306 C C . VAL A 1 161 ? 44.542 20.187 60.740 1.00 48.44 161 VAL A C 1
ATOM 1308 O O . VAL A 1 161 ? 44.290 19.418 59.786 1.00 48.44 161 VAL A O 1
#

Foldseek 3Di:
DVVVVVVCVVLLVLLCVQQVHDSVLVCLLVLLVVLLVVLVVLLVVLVVVLVPDDPVCVVLNVVLVVLSVQLVVLSVQLVCLSPPVSVCQNPPDRHHDPCVVVSSVSNNVSSVSSVVSSVVNVVCVVVVVCVVVVVVVPPPPDDDDDDDDDDDDDDDDDDDD

Secondary structure (DSSP, 8-state):
-HHHHHHHHHHHHHHHHHHT--GGGGHHHHHHHHHHHHHHHHHHHHHHHHHT--TT-HHHHHHHHHHHHHHHHHHHHHHHIIIIIHHHHHHS-SS--TTHHHHHHHHHHHHHHHHHHHHHHHHHHHTTTTHHHHHHTSSSS--------------------

Sequence (161 aa):
MADLKKVQSVVLRKLSVKQGLPETQLRFIVEAWLQIVECRRVLKWTYAYGYYFPENEPTKKQLFEYLQGEAEVGLERLHLCAEVEFKQCVNESEGPSKDFLGYRMKLTGLTKATKTYFENLVKALENDLVEVKESNSKTNSKAQKNSKTNSKAPTKRRKLV

Organism: NCBI:txid1685480

Radius of gyration: 28.79 Å; Cα contacts (8 Å, |Δi|>4): 87; chains: 1; bounding box: 64×30×95 Å

Mean predicted aligned error: 11.8 Å

Nearest PDB structures (foldseek):
  6wno-assembly1_A  TM=3.763E-01  e=1.869E+00  Plasmodium vivax Sal-1
  6nct-assembly1_B  TM=3.834E-01  e=4.710E+00  Homo sapiens

pLDDT: mean 79.99, std 20.98, range [28.42, 98.62]

Solvent-accessible surface area (backbone atoms only — not comparable to full-atom values): 9570 Å² total; per-residue (Å²): 112,71,64,57,54,53,54,48,53,55,52,47,52,54,46,19,65,47,58,74,42,62,63,79,80,51,44,62,59,57,52,38,53,51,49,53,55,52,51,56,54,50,48,60,52,49,55,57,52,61,70,70,57,63,85,90,44,61,67,47,49,51,52,49,53,50,38,50,49,53,25,50,55,32,44,52,55,35,50,46,45,66,52,56,57,42,47,48,62,70,68,49,68,101,52,60,52,89,55,49,64,58,49,52,53,49,49,49,49,35,40,53,53,27,49,51,34,45,50,52,38,50,52,38,58,76,54,70,42,52,74,54,62,64,58,69,70,70,72,81,81,82,85,79,84,86,88,83,89,80,92,82,86,85,87,90,83,85,92,88,134